Protein AF-A0A956TSB8-F1 (afdb_monomer_lite)

Secondary structure (DSSP, 8-state):
---SEEEEE-TTS-EEEEETTTTEEEEEETTEEESS----TTS----EEP--HHHHHHHHHHHHHHTT--S---TTSSS---

Structure (mmCIF, N/CA/C/O backbone):
data_AF-A0A956TSB8-F1
#
_entry.id   AF-A0A956TSB8-F1
#
loop_
_atom_site.group_PDB
_atom_site.id
_atom_site.type_symbol
_atom_site.label_atom_id
_atom_site.label_alt_id
_atom_site.label_comp_id
_atom_site.label_asym_id
_atom_site.label_entity_id
_atom_site.label_seq_id
_atom_site.pdbx_PDB_ins_code
_atom_site.Cartn_x
_atom_site.Cartn_y
_atom_site.Cartn_z
_atom_site.occupancy
_atom_site.B_iso_or_equiv
_atom_site.auth_seq_id
_atom_site.auth_comp_id
_atom_site.auth_asym_id
_atom_site.auth_atom_id
_atom_site.pdbx_PDB_model_num
ATOM 1 N N . MET A 1 1 ? -8.045 -19.171 8.797 1.00 49.22 1 MET A N 1
ATOM 2 C CA . MET A 1 1 ? -7.816 -18.890 7.362 1.00 49.22 1 MET A CA 1
ATOM 3 C C . MET A 1 1 ? -6.485 -18.166 7.229 1.00 49.22 1 MET A C 1
ATOM 5 O O . MET A 1 1 ? -6.271 -17.217 7.971 1.00 49.22 1 MET A O 1
ATOM 9 N N . ARG A 1 2 ? -5.567 -18.628 6.371 1.00 58.19 2 ARG A N 1
ATOM 10 C CA . ARG A 1 2 ? -4.375 -17.837 6.015 1.00 58.19 2 ARG A CA 1
ATOM 11 C C . ARG A 1 2 ? -4.820 -16.787 4.994 1.00 58.19 2 ARG A C 1
ATOM 13 O O . ARG A 1 2 ? -5.491 -17.159 4.041 1.00 58.19 2 ARG A O 1
ATOM 20 N N . ARG A 1 3 ? -4.507 -15.509 5.225 1.00 69.50 3 ARG A N 1
ATOM 21 C CA . ARG A 1 3 ? -4.735 -14.440 4.241 1.00 69.50 3 ARG A CA 1
ATOM 22 C C . ARG A 1 3 ? -3.596 -14.451 3.220 1.00 69.50 3 ARG A C 1
ATOM 24 O O . ARG A 1 3 ? -2.438 -14.635 3.607 1.00 69.50 3 ARG A O 1
ATOM 31 N N . ASP A 1 4 ? -3.939 -14.268 1.949 1.00 89.06 4 ASP A N 1
ATOM 32 C CA . ASP A 1 4 ? -2.970 -14.193 0.849 1.00 89.06 4 ASP A CA 1
ATOM 33 C C . ASP A 1 4 ? -2.286 -12.826 0.774 1.00 89.06 4 ASP A C 1
ATOM 35 O O . ASP A 1 4 ? -1.155 -12.738 0.310 1.00 89.06 4 ASP A O 1
ATOM 39 N N . VAL A 1 5 ? -2.938 -11.781 1.287 1.00 92.44 5 VAL A N 1
ATOM 40 C CA . VAL A 1 5 ? -2.409 -10.416 1.337 1.00 92.44 5 VAL A CA 1
ATOM 41 C C . VAL A 1 5 ? -2.387 -9.934 2.784 1.00 92.44 5 VAL A C 1
ATOM 43 O O . VAL A 1 5 ? -3.343 -10.145 3.536 1.00 92.44 5 VAL A O 1
ATOM 46 N N . LEU A 1 6 ? -1.286 -9.303 3.174 1.00 93.25 6 LEU A N 1
ATOM 47 C CA . LEU A 1 6 ? -1.111 -8.609 4.441 1.00 93.25 6 LEU A CA 1
ATOM 48 C C . LEU A 1 6 ? -0.981 -7.118 4.152 1.00 93.25 6 LEU A C 1
ATOM 50 O O . LEU A 1 6 ? -0.142 -6.717 3.350 1.00 93.25 6 LEU A O 1
ATOM 54 N N . LEU A 1 7 ? -1.814 -6.322 4.813 1.00 93.69 7 LEU A N 1
ATOM 55 C CA . LEU A 1 7 ? -1.779 -4.868 4.769 1.00 93.69 7 LEU A CA 1
ATOM 56 C C . LEU A 1 7 ? -1.610 -4.360 6.193 1.00 93.69 7 LEU A C 1
ATOM 58 O O . LEU A 1 7 ? -2.403 -4.704 7.071 1.00 93.69 7 LEU A O 1
ATOM 62 N N . GLN A 1 8 ? -0.602 -3.531 6.409 1.00 93.19 8 GLN A N 1
ATOM 63 C CA . GLN A 1 8 ? -0.428 -2.798 7.648 1.00 93.19 8 GLN A CA 1
ATOM 64 C C . GLN A 1 8 ? -0.348 -1.309 7.343 1.00 93.19 8 GLN A C 1
ATOM 66 O O . GLN A 1 8 ? 0.241 -0.920 6.335 1.00 93.19 8 GLN A O 1
ATOM 71 N N . LYS A 1 9 ? -0.936 -0.490 8.212 1.00 92.38 9 LYS A N 1
ATOM 72 C CA . LYS A 1 9 ? -0.921 0.969 8.089 1.00 92.38 9 LYS A CA 1
ATOM 73 C C . LYS A 1 9 ? -0.504 1.595 9.407 1.00 92.38 9 LYS A C 1
ATOM 75 O O . LYS A 1 9 ? -0.921 1.103 10.456 1.00 92.38 9 LYS A O 1
ATOM 80 N N . SER A 1 10 ? 0.281 2.655 9.347 1.00 90.56 10 SER A N 1
ATOM 81 C CA . SER A 1 10 ? 0.563 3.494 10.505 1.00 90.56 10 SER A CA 1
ATOM 82 C C . SER A 1 10 ? -0.412 4.670 10.589 1.00 90.56 10 SER A C 1
ATOM 84 O O . SER A 1 10 ? -1.128 4.985 9.631 1.00 90.56 10 SER A O 1
ATOM 86 N N . ASP A 1 11 ? -0.418 5.349 11.733 1.00 88.88 11 ASP A N 1
ATOM 87 C CA . ASP A 1 11 ? -1.233 6.549 11.955 1.00 88.88 11 ASP A CA 1
ATOM 88 C C . ASP A 1 11 ? -0.767 7.753 11.120 1.00 88.88 11 ASP A C 1
ATOM 90 O O . ASP A 1 11 ? -1.554 8.660 10.843 1.00 88.88 11 ASP A O 1
ATOM 94 N N . SER A 1 12 ? 0.496 7.762 10.678 1.00 87.88 12 SER A N 1
ATOM 95 C CA . SER A 1 12 ? 1.044 8.787 9.779 1.00 87.88 12 SER A CA 1
ATOM 96 C C . SER A 1 12 ? 0.656 8.560 8.311 1.00 87.88 12 SER A C 1
ATOM 98 O O . SER A 1 12 ? 0.907 9.415 7.458 1.00 87.88 12 SER A O 1
ATOM 100 N N . GLY A 1 13 ? -0.007 7.437 8.012 1.00 89.31 13 GLY A N 1
ATOM 101 C CA . GLY A 1 13 ? -0.447 7.071 6.670 1.00 89.31 13 GLY A CA 1
ATOM 102 C C . GLY A 1 13 ? 0.584 6.275 5.871 1.00 89.31 13 GLY A C 1
ATOM 103 O O . GLY A 1 13 ? 0.370 6.060 4.676 1.00 89.31 13 GLY A O 1
ATOM 104 N N . GLU A 1 14 ? 1.670 5.818 6.497 1.00 92.00 14 GLU A N 1
ATOM 105 C CA . GLU A 1 14 ? 2.604 4.881 5.877 1.00 92.00 14 GLU A CA 1
ATOM 106 C C . GLU A 1 14 ? 1.975 3.487 5.760 1.00 92.00 14 GLU A C 1
ATOM 108 O O . GLU A 1 14 ? 1.112 3.088 6.549 1.00 92.00 14 GLU A O 1
ATOM 113 N N . ILE A 1 15 ? 2.372 2.742 4.726 1.00 93.62 15 ILE A N 1
ATOM 114 C CA . ILE A 1 15 ? 1.748 1.457 4.388 1.00 93.62 15 ILE A CA 1
ATOM 115 C C . ILE A 1 15 ? 2.807 0.393 4.145 1.00 93.62 15 ILE A C 1
ATOM 117 O O . ILE A 1 15 ? 3.718 0.610 3.353 1.00 93.62 15 ILE A O 1
ATOM 121 N N . CYS A 1 16 ? 2.614 -0.789 4.729 1.00 93.12 16 CYS A N 1
ATOM 122 C CA . CYS A 1 16 ? 3.300 -2.028 4.367 1.00 93.12 16 CYS A CA 1
ATOM 123 C C . CYS A 1 16 ? 2.315 -2.995 3.724 1.00 93.12 16 CYS A C 1
ATOM 125 O O . CYS A 1 16 ? 1.288 -3.335 4.314 1.00 93.12 16 CYS A O 1
ATOM 127 N N . LEU A 1 17 ? 2.653 -3.491 2.542 1.00 93.44 17 LEU A N 1
ATOM 128 C CA . LEU A 1 17 ? 1.836 -4.435 1.803 1.00 93.44 17 LEU A CA 1
ATOM 129 C C . LEU A 1 17 ? 2.676 -5.642 1.394 1.00 93.44 17 LEU A C 1
ATOM 131 O O . LEU A 1 17 ? 3.759 -5.498 0.832 1.00 93.44 17 LEU A O 1
ATOM 135 N N . TYR A 1 18 ? 2.149 -6.838 1.637 1.00 92.94 18 TYR A N 1
ATOM 136 C CA . TYR A 1 18 ? 2.754 -8.088 1.197 1.00 92.94 18 TYR A CA 1
ATOM 137 C C . TYR A 1 18 ? 1.700 -9.016 0.599 1.00 92.94 18 TYR A C 1
ATOM 139 O O . TYR A 1 18 ? 0.743 -9.397 1.268 1.00 92.94 18 TYR A O 1
ATOM 147 N N . ASP A 1 19 ? 1.890 -9.399 -0.657 1.00 92.31 19 ASP A N 1
ATOM 148 C CA . ASP A 1 19 ? 1.054 -10.344 -1.387 1.00 92.31 19 ASP A CA 1
ATOM 149 C C . ASP A 1 19 ? 1.822 -11.653 -1.607 1.00 92.31 19 ASP A C 1
ATOM 151 O O . ASP A 1 19 ? 2.824 -11.730 -2.323 1.00 92.31 19 ASP A O 1
ATOM 155 N N . ARG A 1 20 ? 1.338 -12.719 -0.973 1.00 91.00 20 ARG A N 1
ATOM 156 C CA . ARG A 1 20 ? 1.963 -14.045 -0.981 1.00 91.00 20 ARG A CA 1
ATOM 157 C C . ARG A 1 20 ? 1.832 -14.761 -2.318 1.00 91.00 20 ARG A C 1
ATOM 159 O O . ARG A 1 20 ? 2.555 -15.730 -2.539 1.00 91.00 20 ARG A O 1
ATOM 166 N N . ARG A 1 21 ? 0.905 -14.340 -3.184 1.00 89.69 21 ARG A N 1
ATOM 167 C CA . ARG A 1 21 ? 0.608 -15.034 -4.448 1.00 89.69 21 ARG A CA 1
ATOM 168 C C . ARG A 1 21 ? 1.774 -14.958 -5.430 1.00 89.69 21 ARG A C 1
ATOM 170 O O . ARG A 1 21 ? 2.030 -15.925 -6.141 1.00 89.69 21 ARG A O 1
ATOM 177 N N . ASP A 1 22 ? 2.486 -13.835 -5.447 1.00 89.44 22 ASP A N 1
ATOM 178 C CA . ASP A 1 22 ? 3.623 -13.565 -6.335 1.00 89.44 22 ASP A CA 1
ATOM 179 C C . ASP A 1 22 ? 4.850 -12.991 -5.601 1.00 89.44 22 ASP A C 1
ATOM 181 O O . ASP A 1 22 ? 5.791 -12.528 -6.245 1.00 89.44 22 ASP A O 1
ATOM 185 N N . ASN A 1 23 ? 4.869 -13.059 -4.263 1.00 88.38 23 ASN A N 1
ATOM 186 C CA . ASN A 1 23 ? 5.886 -12.446 -3.397 1.00 88.38 23 ASN A CA 1
ATOM 187 C C . ASN A 1 23 ? 6.062 -10.936 -3.629 1.00 88.38 23 ASN A C 1
ATOM 189 O O . ASN A 1 23 ? 7.147 -10.385 -3.409 1.00 88.38 23 ASN A O 1
ATOM 193 N N . PHE A 1 24 ? 5.003 -10.263 -4.074 1.00 90.62 24 PHE A N 1
ATOM 194 C CA . PHE A 1 24 ? 4.999 -8.818 -4.215 1.00 90.62 24 PHE A CA 1
ATOM 195 C C . PHE A 1 24 ? 5.005 -8.163 -2.834 1.00 90.62 24 PHE A C 1
ATOM 197 O O . PHE A 1 24 ? 4.235 -8.528 -1.946 1.00 90.62 24 PHE A O 1
ATOM 204 N N . HIS A 1 25 ? 5.890 -7.194 -2.656 1.00 92.88 25 HIS A N 1
ATOM 205 C CA . HIS A 1 25 ? 5.999 -6.401 -1.446 1.00 92.88 25 HIS A CA 1
ATOM 206 C C . HIS A 1 25 ? 6.098 -4.939 -1.851 1.00 92.88 25 HIS A C 1
ATOM 208 O O . HIS A 1 25 ? 6.819 -4.593 -2.783 1.00 92.88 25 HIS A O 1
ATOM 214 N N . ALA A 1 26 ? 5.343 -4.091 -1.171 1.00 93.94 26 ALA A N 1
ATOM 215 C CA . ALA A 1 26 ? 5.344 -2.671 -1.447 1.00 93.94 26 ALA A CA 1
ATOM 216 C C . ALA A 1 26 ? 5.207 -1.882 -0.157 1.00 93.94 26 ALA A C 1
ATOM 218 O O . ALA A 1 26 ? 4.512 -2.291 0.777 1.00 93.94 26 ALA A O 1
ATOM 219 N N . SER A 1 27 ? 5.831 -0.718 -0.155 1.00 94.19 27 SER A N 1
ATOM 220 C CA . SER A 1 27 ? 5.721 0.246 0.919 1.00 94.19 27 SER A CA 1
ATOM 221 C C . SER A 1 27 ? 5.271 1.593 0.372 1.00 94.19 27 SER A C 1
ATOM 2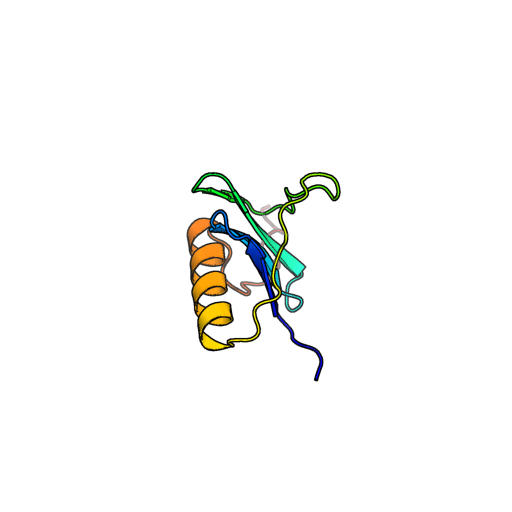23 O O . SER A 1 27 ? 5.686 1.996 -0.714 1.00 94.19 27 SER A O 1
ATOM 225 N N . PHE A 1 28 ? 4.430 2.296 1.122 1.00 94.19 28 PHE A N 1
ATOM 226 C CA . PHE A 1 28 ? 4.096 3.693 0.861 1.00 94.19 28 PHE A CA 1
ATOM 227 C C . PHE A 1 28 ? 4.746 4.549 1.940 1.00 94.19 28 PHE A C 1
ATOM 229 O O . PHE A 1 28 ? 4.364 4.452 3.103 1.00 94.19 28 PHE A O 1
ATOM 236 N N . LYS A 1 29 ? 5.739 5.356 1.559 1.00 89.88 29 LYS A N 1
ATOM 237 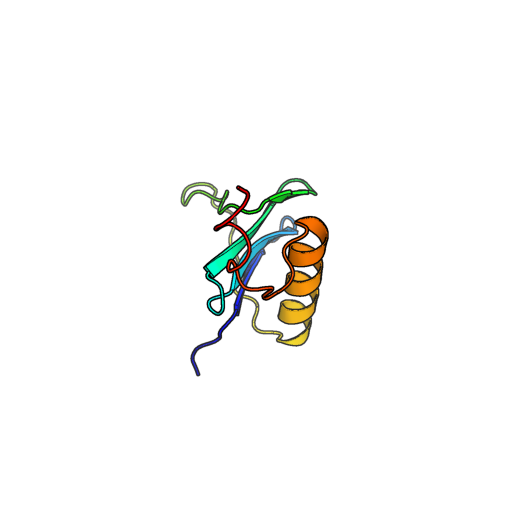C CA . LYS A 1 29 ? 6.518 6.206 2.469 1.00 89.88 29 LYS A CA 1
ATOM 238 C C . LYS A 1 29 ? 6.639 7.598 1.866 1.00 89.88 29 LYS A C 1
ATOM 240 O O . LYS A 1 29 ? 6.945 7.729 0.680 1.00 89.88 29 LYS A O 1
ATOM 245 N N . ASN A 1 30 ? 6.388 8.638 2.662 1.00 89.75 30 ASN A N 1
ATOM 246 C CA . ASN A 1 30 ? 6.490 10.041 2.232 1.00 89.75 30 ASN A CA 1
ATOM 247 C C . ASN A 1 30 ? 5.769 10.344 0.899 1.00 89.75 30 ASN A C 1
ATOM 249 O O . ASN A 1 30 ? 6.313 11.010 0.016 1.00 89.75 30 ASN A O 1
ATOM 253 N N . GLY A 1 31 ? 4.553 9.820 0.721 1.00 91.50 31 GLY A N 1
ATOM 254 C CA . GLY A 1 31 ? 3.737 10.084 -0.469 1.00 91.50 31 GLY A CA 1
ATOM 255 C C . GLY A 1 31 ? 4.100 9.265 -1.714 1.00 91.50 31 GLY A C 1
ATOM 256 O O . GLY A 1 31 ? 3.525 9.505 -2.773 1.00 91.50 31 GLY A O 1
ATOM 257 N N . THR A 1 32 ? 5.041 8.319 -1.620 1.00 92.88 32 THR A N 1
ATOM 258 C CA . THR A 1 32 ? 5.529 7.546 -2.772 1.00 92.88 32 THR A CA 1
ATOM 259 C C . THR A 1 32 ? 5.475 6.043 -2.511 1.00 92.88 32 THR A C 1
ATOM 261 O O . THR A 1 32 ? 5.821 5.573 -1.428 1.00 92.88 32 THR A O 1
ATOM 264 N N . TRP A 1 33 ? 5.075 5.284 -3.534 1.00 94.75 33 TRP A N 1
ATOM 265 C CA . TRP A 1 33 ? 5.148 3.824 -3.539 1.00 94.75 33 TRP A CA 1
ATOM 266 C C . TRP A 1 33 ? 6.545 3.337 -3.919 1.00 94.75 33 TRP A C 1
ATOM 268 O O . TRP A 1 33 ? 7.122 3.788 -4.908 1.00 94.75 33 TRP A O 1
ATOM 278 N N . VAL A 1 34 ? 7.052 2.355 -3.180 1.00 92.81 34 VAL A N 1
ATOM 279 C CA . VAL A 1 34 ? 8.314 1.664 -3.459 1.00 92.81 34 VAL A CA 1
ATOM 280 C C . VAL A 1 34 ? 8.097 0.153 -3.449 1.00 92.81 34 VAL A C 1
ATOM 282 O O . VAL A 1 34 ? 7.355 -0.372 -2.622 1.00 92.81 34 VAL A O 1
ATOM 285 N N . ASN A 1 35 ? 8.732 -0.550 -4.388 1.00 89.94 35 ASN A N 1
ATOM 286 C CA . ASN A 1 35 ? 8.710 -2.014 -4.483 1.00 89.94 35 ASN A CA 1
ATOM 287 C C . ASN A 1 35 ? 9.827 -2.617 -3.614 1.00 89.94 35 ASN A C 1
ATOM 289 O O . ASN A 1 35 ? 10.728 -3.275 -4.130 1.00 89.94 35 ASN A O 1
ATOM 293 N N . ASP A 1 36 ? 9.825 -2.263 -2.330 1.00 84.44 36 ASP A N 1
ATOM 294 C CA . ASP A 1 36 ? 10.771 -2.724 -1.313 1.00 84.44 36 ASP A CA 1
ATOM 295 C C . ASP A 1 36 ? 10.127 -2.580 0.078 1.00 84.44 36 ASP A C 1
ATOM 297 O O . ASP A 1 36 ? 9.174 -1.814 0.241 1.00 84.44 36 ASP A O 1
ATOM 301 N N . LEU A 1 37 ? 10.635 -3.304 1.075 1.00 80.56 37 LEU A N 1
ATOM 302 C CA . LEU A 1 37 ? 10.246 -3.161 2.479 1.00 80.56 37 LEU A CA 1
ATOM 303 C C . LEU A 1 37 ? 11.158 -2.130 3.147 1.00 80.56 37 LEU A C 1
ATOM 305 O O . LEU A 1 37 ? 12.236 -2.457 3.637 1.00 80.56 37 LEU A O 1
ATOM 309 N N . VAL A 1 38 ? 10.728 -0.868 3.162 1.00 80.81 38 VAL A N 1
ATOM 310 C CA . VAL A 1 38 ? 11.587 0.250 3.608 1.00 80.81 38 VAL A CA 1
ATOM 311 C C . VAL A 1 38 ? 11.476 0.597 5.092 1.00 80.81 38 VAL A C 1
ATOM 313 O O . VAL A 1 38 ? 12.207 1.469 5.560 1.00 80.81 38 VAL A O 1
ATOM 316 N N . PHE A 1 39 ? 10.597 -0.076 5.832 1.00 73.88 39 PHE A N 1
ATOM 317 C CA . PHE A 1 39 ? 10.419 0.152 7.265 1.00 73.88 39 PHE A CA 1
ATOM 318 C C . PHE A 1 39 ? 11.300 -0.809 8.046 1.00 73.88 39 PHE A C 1
ATOM 320 O O . PHE A 1 39 ? 11.120 -2.028 8.007 1.00 73.88 39 PHE A O 1
ATOM 327 N N . GLN A 1 40 ? 12.290 -0.250 8.734 1.00 61.53 40 GLN A N 1
ATOM 328 C CA . GLN A 1 40 ? 13.160 -1.020 9.612 1.00 61.53 40 GLN A CA 1
ATOM 329 C C . GLN A 1 40 ? 12.533 -1.110 11.001 1.00 61.53 40 GLN A C 1
ATOM 331 O O . GLN A 1 40 ? 11.873 -0.181 11.450 1.00 61.53 40 GLN A O 1
ATOM 336 N N . SER A 1 41 ? 12.785 -2.205 11.719 1.00 58.19 41 SER A N 1
ATOM 337 C CA . SER A 1 41 ? 12.170 -2.530 13.017 1.00 58.19 41 SER A CA 1
ATOM 338 C C . SER A 1 41 ? 12.357 -1.477 14.126 1.00 58.19 41 SER A C 1
ATOM 340 O O . SER A 1 41 ? 11.762 -1.610 15.191 1.00 58.19 41 SER A O 1
ATOM 342 N N . TYR A 1 42 ? 13.220 -0.478 13.915 1.00 54.03 42 TYR A N 1
ATOM 343 C CA . TYR A 1 42 ? 13.485 0.630 14.836 1.00 54.03 42 TYR A CA 1
ATOM 344 C C . TYR A 1 42 ? 12.727 1.922 14.488 1.00 54.03 42 TYR A C 1
ATOM 346 O O . TYR A 1 42 ? 12.720 2.848 15.299 1.00 54.03 42 TYR A O 1
ATOM 354 N N . GLU A 1 43 ? 12.115 2.018 13.304 1.00 59.56 43 GLU A N 1
ATOM 355 C CA . GLU A 1 43 ? 11.150 3.069 12.979 1.00 59.56 43 GLU A CA 1
ATOM 356 C C . GLU A 1 43 ? 9.835 2.664 13.662 1.0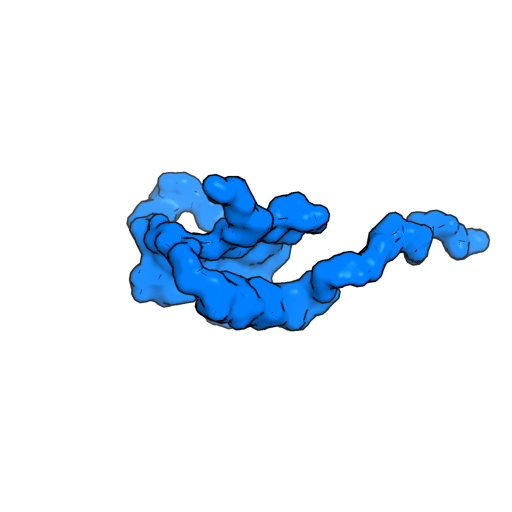0 59.56 43 GLU A C 1
ATOM 358 O O . GLU A 1 43 ? 9.009 1.954 13.101 1.00 59.56 43 GLU A O 1
ATOM 363 N N . LEU A 1 44 ? 9.731 3.017 14.947 1.00 54.09 44 LEU A N 1
ATOM 364 C CA . LEU A 1 44 ? 8.667 2.701 15.911 1.00 54.09 44 LEU A CA 1
ATOM 365 C C . LEU A 1 44 ? 7.293 3.305 15.551 1.00 54.09 44 LEU A C 1
ATOM 367 O O . LEU A 1 44 ? 6.582 3.789 16.429 1.00 54.09 44 LEU A O 1
ATOM 371 N N . GLU A 1 45 ? 6.904 3.324 14.282 1.00 64.94 45 GLU A N 1
ATOM 372 C CA . GLU A 1 45 ? 5.506 3.567 13.955 1.00 64.94 45 GLU A CA 1
ATOM 373 C C . GLU A 1 45 ? 4.691 2.312 14.278 1.00 64.94 45 GLU A C 1
ATOM 375 O O . GLU A 1 45 ? 5.024 1.196 13.869 1.00 64.94 45 GLU A O 1
ATOM 380 N N . GLU A 1 46 ? 3.621 2.481 15.056 1.00 80.75 46 GLU A N 1
ATOM 381 C CA . GLU A 1 46 ? 2.690 1.394 15.331 1.00 80.75 46 GLU A CA 1
ATOM 382 C C . GLU A 1 46 ? 1.903 1.079 14.057 1.00 80.75 46 GLU A C 1
ATOM 384 O O . GLU A 1 46 ? 0.960 1.767 13.669 1.00 80.75 46 GLU A O 1
ATOM 389 N N . PHE A 1 47 ? 2.323 0.016 13.378 1.00 87.69 47 PHE A N 1
ATOM 390 C CA . PHE A 1 47 ? 1.628 -0.512 12.217 1.00 87.69 47 PHE A CA 1
ATOM 391 C C . PHE A 1 47 ? 0.463 -1.402 12.650 1.00 87.69 47 PHE A C 1
ATOM 393 O O . PHE A 1 47 ? 0.645 -2.512 13.158 1.00 87.69 47 PHE A O 1
ATOM 400 N N . ASN A 1 48 ? -0.750 -0.947 12.362 1.00 90.88 48 ASN A N 1
ATOM 401 C CA . ASN A 1 48 ? -1.974 -1.692 12.596 1.00 90.88 48 ASN A CA 1
ATOM 402 C C . ASN A 1 48 ? -2.256 -2.644 11.434 1.00 90.88 48 ASN A C 1
ATOM 404 O O . ASN A 1 48 ? -2.261 -2.249 10.267 1.00 90.88 48 ASN A O 1
ATOM 408 N N . LEU A 1 49 ? -2.518 -3.914 11.751 1.00 92.31 49 LEU A N 1
ATOM 409 C CA . LEU A 1 49 ? -2.923 -4.899 10.753 1.00 92.31 49 LEU A CA 1
ATOM 410 C C . LEU A 1 49 ? -4.360 -4.624 10.305 1.00 92.31 49 LEU A C 1
ATOM 412 O O . LEU A 1 49 ? -5.303 -4.732 11.090 1.00 92.31 49 LEU A O 1
ATOM 416 N N . ILE A 1 50 ? -4.532 -4.355 9.017 1.00 94.25 50 ILE A N 1
ATOM 417 C CA . ILE A 1 50 ? -5.843 -4.109 8.429 1.00 94.25 50 ILE A CA 1
ATOM 418 C C . ILE A 1 50 ? -6.529 -5.442 8.131 1.00 94.25 50 ILE A C 1
ATOM 420 O O . ILE A 1 50 ? -5.927 -6.391 7.623 1.00 94.25 50 ILE A O 1
ATOM 424 N N . SER A 1 51 ? -7.809 -5.531 8.492 1.00 93.25 51 SER A N 1
ATOM 425 C CA . SER A 1 51 ? -8.631 -6.730 8.294 1.00 93.25 51 SER A CA 1
ATOM 426 C C . SER A 1 51 ? -9.777 -6.540 7.303 1.00 93.25 51 SER A C 1
ATOM 428 O O . SER A 1 51 ? -10.382 -7.537 6.903 1.00 93.25 51 SER A O 1
ATOM 430 N N . ASP A 1 52 ? -10.046 -5.299 6.889 1.00 94.94 52 ASP A N 1
ATOM 431 C CA . ASP A 1 52 ? -11.043 -4.974 5.876 1.00 94.94 52 ASP A CA 1
ATOM 432 C C . ASP A 1 52 ? -10.552 -5.423 4.493 1.00 94.94 52 ASP A C 1
ATOM 434 O O . ASP A 1 52 ? -9.562 -4.924 3.957 1.00 94.94 52 ASP A O 1
ATOM 438 N N . GLN A 1 53 ? -11.265 -6.388 3.914 1.00 92.62 53 GLN A N 1
ATOM 439 C CA . GLN A 1 53 ? -10.920 -6.969 2.622 1.00 92.62 53 GLN A CA 1
ATOM 440 C C . GLN A 1 53 ? -11.028 -5.960 1.470 1.00 92.62 53 GLN A C 1
ATOM 442 O O . GLN A 1 53 ? -10.208 -5.987 0.555 1.00 92.62 53 GLN A O 1
ATOM 447 N N . LYS A 1 54 ? -12.009 -5.054 1.517 1.00 94.62 54 LYS A N 1
ATOM 448 C CA . LYS A 1 54 ? -12.208 -4.036 0.484 1.00 94.62 54 LYS A CA 1
ATOM 449 C C . LYS A 1 54 ? -11.076 -3.015 0.518 1.00 94.62 54 LYS A C 1
ATOM 451 O O . LYS A 1 54 ? -10.586 -2.606 -0.535 1.00 94.62 54 LYS A O 1
ATOM 456 N N . GLU A 1 55 ? -10.643 -2.618 1.713 1.00 95.38 55 GLU A N 1
ATOM 457 C CA . GLU A 1 55 ? -9.490 -1.730 1.874 1.00 95.38 55 GLU A CA 1
ATOM 458 C C . GLU A 1 55 ? -8.208 -2.399 1.366 1.00 95.38 55 GLU A C 1
ATOM 460 O O . GLU A 1 55 ? -7.475 -1.797 0.582 1.00 95.38 55 GLU A O 1
ATOM 465 N N . ILE A 1 56 ? -7.984 -3.668 1.725 1.00 95.31 56 ILE A N 1
ATOM 466 C CA . ILE A 1 56 ? -6.844 -4.457 1.239 1.00 95.31 56 ILE A CA 1
ATOM 467 C C . ILE A 1 56 ? -6.796 -4.484 -0.293 1.00 95.31 56 ILE A C 1
ATOM 469 O O . ILE A 1 56 ? -5.749 -4.219 -0.883 1.00 95.31 56 ILE A O 1
ATOM 473 N N . GLU A 1 57 ? -7.916 -4.795 -0.945 1.00 94.06 57 GLU A N 1
ATOM 474 C CA . GLU A 1 57 ? -7.997 -4.862 -2.408 1.00 94.06 57 GLU A CA 1
ATOM 475 C C . GLU A 1 57 ? -7.756 -3.504 -3.069 1.00 94.06 57 GLU A C 1
ATOM 477 O O . GLU A 1 57 ? -7.059 -3.431 -4.083 1.00 94.06 57 GLU A O 1
ATOM 482 N N . THR A 1 58 ? -8.278 -2.434 -2.466 1.00 95.56 58 THR A N 1
ATOM 483 C CA . THR A 1 58 ? -8.102 -1.060 -2.953 1.00 95.56 58 THR A CA 1
ATOM 484 C C . THR A 1 58 ? -6.629 -0.658 -2.912 1.00 95.56 58 THR A C 1
ATOM 486 O O . THR A 1 58 ? -6.055 -0.302 -3.941 1.00 95.56 58 THR A O 1
ATOM 489 N N . VAL A 1 59 ? -5.983 -0.805 -1.753 1.00 95.75 59 VAL A N 1
ATOM 490 C CA . VAL A 1 59 ? -4.574 -0.432 -1.564 1.00 95.75 59 VAL A CA 1
ATOM 491 C C . VAL A 1 59 ? -3.647 -1.302 -2.417 1.00 95.75 59 VAL A C 1
ATOM 493 O O . VAL A 1 59 ? -2.681 -0.807 -2.996 1.00 95.75 59 VAL A O 1
ATOM 496 N N . LEU A 1 60 ? -3.949 -2.597 -2.561 1.00 95.00 60 LEU A N 1
ATOM 497 C CA . LEU A 1 60 ? -3.190 -3.484 -3.441 1.00 95.00 60 LEU A CA 1
ATOM 498 C C . LEU A 1 60 ? -3.254 -3.034 -4.905 1.00 95.00 60 LEU A C 1
ATOM 500 O O . LEU A 1 60 ? -2.231 -3.047 -5.593 1.00 95.00 60 LEU A O 1
ATOM 504 N N . ALA A 1 61 ? -4.438 -2.657 -5.391 1.00 94.06 61 ALA A N 1
ATOM 505 C CA . ALA A 1 61 ? -4.605 -2.168 -6.754 1.00 94.06 61 ALA A CA 1
ATOM 506 C C . ALA A 1 61 ? -3.838 -0.855 -6.981 1.00 94.06 61 ALA A C 1
ATOM 508 O O . ALA A 1 61 ? -3.166 -0.715 -8.007 1.00 94.06 61 ALA A O 1
ATOM 509 N N . GLU A 1 62 ? -3.878 0.068 -6.017 1.00 95.31 62 GLU A N 1
ATOM 510 C CA . GLU A 1 62 ? -3.108 1.316 -6.052 1.00 95.31 62 GLU A CA 1
ATOM 511 C C . GLU A 1 62 ? -1.599 1.055 -6.095 1.00 95.31 62 GLU A C 1
ATOM 513 O O . GLU A 1 62 ? -0.927 1.535 -7.009 1.00 95.31 62 GLU A O 1
ATOM 518 N N . ALA A 1 63 ? -1.077 0.233 -5.179 1.00 95.06 63 ALA A N 1
ATOM 519 C CA . ALA A 1 63 ? 0.345 -0.101 -5.105 1.00 95.06 63 ALA A CA 1
ATOM 520 C C . ALA A 1 63 ? 0.856 -0.717 -6.413 1.00 95.06 63 ALA A C 1
ATOM 522 O O . ALA A 1 63 ? 1.880 -0.306 -6.961 1.00 95.06 63 ALA A O 1
ATOM 523 N N . ARG A 1 64 ? 0.114 -1.688 -6.958 1.00 94.00 64 ARG A N 1
ATOM 524 C CA . ARG A 1 64 ? 0.472 -2.351 -8.218 1.00 94.00 64 ARG A CA 1
ATOM 525 C C . ARG A 1 64 ? 0.424 -1.400 -9.406 1.00 94.00 64 ARG A C 1
ATOM 527 O O . ARG A 1 64 ? 1.285 -1.492 -10.277 1.00 94.00 64 ARG A O 1
ATOM 534 N N . THR A 1 65 ? -0.554 -0.499 -9.442 1.00 94.06 65 THR A N 1
ATOM 535 C CA . THR A 1 65 ? -0.671 0.510 -10.503 1.00 94.06 65 THR A CA 1
ATOM 536 C C . THR A 1 65 ? 0.491 1.496 -10.434 1.00 94.06 65 THR A C 1
ATOM 538 O O . THR A 1 65 ? 1.168 1.704 -11.438 1.00 94.06 65 THR A O 1
ATOM 541 N N . ALA A 1 66 ? 0.787 2.034 -9.248 1.00 94.56 66 ALA A N 1
ATOM 542 C CA . ALA A 1 66 ? 1.885 2.975 -9.039 1.00 94.56 66 ALA A CA 1
ATOM 543 C C . ALA A 1 66 ? 3.254 2.374 -9.401 1.00 94.56 66 ALA A C 1
ATOM 545 O O . ALA A 1 66 ? 4.108 3.054 -9.964 1.00 94.56 66 ALA A O 1
ATOM 546 N N . LEU A 1 67 ? 3.444 1.082 -9.124 1.00 93.50 67 LEU A N 1
ATOM 547 C CA . LEU A 1 67 ? 4.692 0.360 -9.383 1.00 93.50 67 LEU A CA 1
ATOM 548 C C . LEU A 1 67 ? 4.736 -0.333 -10.752 1.00 93.50 67 LEU A C 1
ATOM 550 O O . LEU A 1 67 ? 5.709 -1.024 -11.049 1.00 93.50 67 LEU A O 1
ATOM 554 N N . ASN A 1 68 ? 3.704 -0.176 -11.591 1.00 91.81 68 ASN A N 1
ATOM 555 C CA . ASN A 1 68 ? 3.559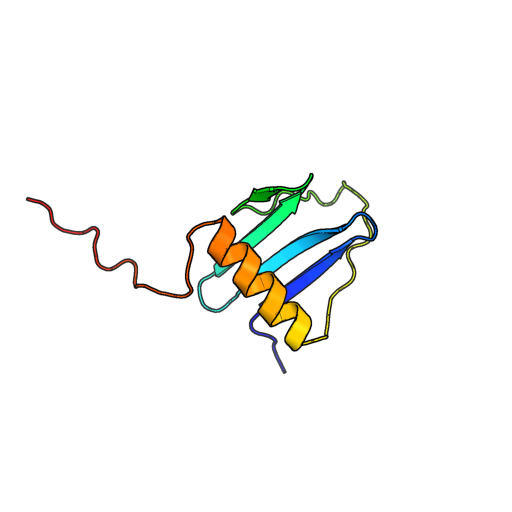 -0.884 -12.870 1.00 91.81 68 ASN A CA 1
ATOM 556 C C . ASN A 1 68 ? 3.754 -2.414 -12.747 1.00 91.81 68 ASN A C 1
ATOM 558 O O . ASN A 1 68 ? 4.331 -3.060 -13.624 1.00 91.81 68 ASN A O 1
ATOM 562 N N . CYS A 1 69 ? 3.264 -3.000 -11.650 1.00 87.00 69 CYS A N 1
ATOM 563 C CA . CYS A 1 69 ? 3.416 -4.414 -11.290 1.00 87.00 69 CYS A CA 1
ATOM 564 C C . CYS A 1 69 ? 2.052 -5.129 -11.173 1.00 87.00 69 CYS A C 1
ATOM 566 O O . CYS A 1 69 ? 1.649 -5.525 -10.072 1.00 87.00 69 CYS A O 1
ATOM 568 N N . PRO A 1 70 ? 1.305 -5.319 -12.278 1.00 83.44 70 PRO A N 1
ATOM 569 C CA . PRO A 1 70 ? 0.047 -6.062 -12.240 1.00 83.44 70 PRO A CA 1
ATOM 570 C C . PRO A 1 70 ? 0.277 -7.509 -11.778 1.00 83.44 70 PRO A C 1
ATOM 572 O O . PRO A 1 70 ? 1.325 -8.096 -12.052 1.00 83.44 70 PRO A O 1
ATOM 575 N N . LEU A 1 71 ? -0.714 -8.089 -11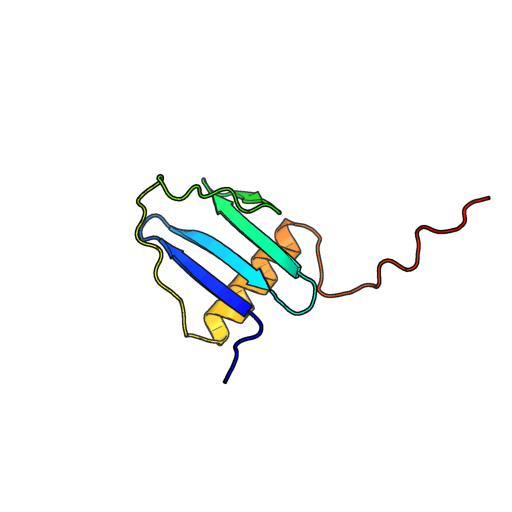.091 1.00 74.62 71 LEU A N 1
ATOM 576 C CA . LEU A 1 71 ? -0.674 -9.487 -10.652 1.00 74.62 71 LEU A CA 1
ATOM 577 C C . LEU A 1 71 ? -0.559 -10.394 -11.888 1.00 74.62 71 LEU A C 1
ATOM 579 O O . LEU A 1 71 ? -1.530 -10.576 -12.615 1.00 74.62 71 LEU A O 1
ATOM 583 N N . GLY A 1 72 ? 0.641 -10.924 -12.132 1.00 60.62 72 GLY A N 1
ATOM 584 C CA . GLY A 1 72 ? 0.931 -11.894 -13.185 1.00 60.62 72 GLY A CA 1
ATOM 585 C C . GLY A 1 72 ? 0.639 -11.437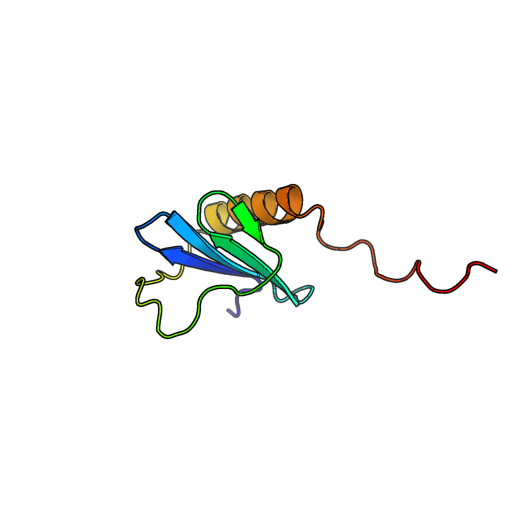 -14.624 1.00 60.62 72 GLY A C 1
ATOM 586 O O . GLY A 1 72 ? -0.419 -11.708 -15.181 1.00 60.62 72 GLY A O 1
ATOM 587 N N . LYS A 1 73 ? 1.672 -10.970 -15.329 1.00 42.56 73 LYS A N 1
ATOM 588 C CA . LYS A 1 73 ? 2.078 -11.718 -16.528 1.00 42.56 73 LYS A CA 1
ATOM 589 C C . LYS A 1 73 ? 3.329 -12.485 -16.135 1.00 42.56 73 LYS A C 1
ATOM 591 O O . LYS A 1 73 ? 4.274 -11.885 -15.629 1.00 42.56 73 LYS A O 1
ATOM 596 N N . ASN A 1 74 ? 3.290 -13.806 -16.282 1.00 43.00 74 ASN A N 1
ATOM 597 C CA . ASN A 1 74 ? 4.418 -14.697 -16.033 1.00 43.00 74 ASN A CA 1
ATOM 598 C C . ASN A 1 74 ? 5.735 -14.060 -16.498 1.00 43.00 74 ASN A C 1
ATOM 600 O O . ASN A 1 74 ? 5.829 -13.569 -17.623 1.00 43.00 74 ASN A O 1
ATOM 604 N N . LYS A 1 75 ? 6.778 -14.133 -15.666 1.00 45.69 75 LYS A N 1
ATOM 605 C CA . LYS A 1 75 ? 8.167 -13.942 -16.106 1.00 45.69 75 LYS A CA 1
ATOM 606 C C . LYS A 1 75 ? 8.599 -15.118 -17.003 1.00 45.69 75 LYS A C 1
ATOM 608 O O . LYS A 1 75 ? 9.546 -15.822 -16.678 1.00 45.69 75 LYS A O 1
ATOM 613 N N . SER A 1 76 ? 7.891 -15.361 -18.106 1.00 46.66 76 SER A N 1
ATOM 614 C CA . SER A 1 76 ? 8.285 -16.316 -19.148 1.00 46.66 76 SER A CA 1
ATOM 615 C C . SER A 1 76 ? 8.875 -15.648 -20.394 1.00 46.66 76 SER A C 1
ATOM 617 O O . SER A 1 76 ? 9.446 -16.355 -21.211 1.00 46.66 76 SER A O 1
ATOM 619 N N . ASP A 1 77 ? 8.862 -14.313 -20.512 1.00 46.69 77 ASP A N 1
ATOM 620 C CA . ASP A 1 77 ? 9.324 -13.619 -21.732 1.00 46.69 77 ASP A CA 1
ATOM 621 C C . ASP A 1 77 ? 10.629 -12.820 -21.559 1.00 46.69 77 ASP A C 1
ATOM 623 O O . ASP A 1 77 ? 10.805 -11.739 -22.116 1.00 46.69 77 ASP A O 1
ATOM 627 N N . LYS A 1 78 ? 11.598 -13.356 -20.809 1.00 44.16 78 LYS A N 1
ATOM 628 C CA . LYS A 1 78 ? 13.014 -12.968 -20.976 1.00 44.16 78 LYS A CA 1
ATOM 629 C C . LYS A 1 78 ? 13.924 -14.194 -21.016 1.00 44.16 78 LYS A C 1
ATOM 631 O O . LYS A 1 78 ? 14.864 -14.325 -20.244 1.00 44.16 78 LYS A O 1
ATOM 636 N N . ALA A 1 79 ? 13.643 -15.090 -21.954 1.00 51.25 79 ALA A N 1
ATOM 637 C CA . ALA A 1 79 ? 14.622 -16.047 -22.453 1.00 51.25 79 ALA A CA 1
ATOM 638 C C . ALA A 1 79 ? 14.391 -16.263 -23.954 1.00 51.25 79 ALA A C 1
ATOM 640 O O . ALA A 1 79 ? 13.737 -17.228 -24.334 1.00 51.25 79 ALA A O 1
ATOM 641 N N . LYS A 1 80 ? 14.904 -15.328 -24.771 1.00 49.00 80 LYS A N 1
ATOM 642 C CA . LYS A 1 80 ? 15.350 -15.460 -26.180 1.00 49.00 80 LYS A CA 1
ATOM 643 C C . LYS A 1 80 ? 15.052 -14.190 -26.988 1.00 49.00 80 LYS A C 1
ATOM 645 O O . LYS A 1 80 ? 14.037 -14.094 -27.662 1.00 49.00 80 LYS A O 1
ATOM 650 N N . SER A 1 81 ? 16.009 -13.273 -26.971 1.00 44.25 81 SER A N 1
ATOM 651 C CA . SER A 1 81 ? 16.468 -12.603 -28.194 1.00 44.25 81 SER A CA 1
ATOM 652 C C . SER A 1 81 ? 17.959 -12.949 -28.243 1.00 44.25 81 SER A C 1
ATOM 654 O O . SER A 1 81 ? 18.660 -12.637 -27.283 1.00 44.25 81 SER A O 1
ATOM 656 N N . ALA A 1 82 ? 18.326 -13.981 -29.009 1.00 39.72 82 ALA A N 1
ATOM 657 C CA . ALA A 1 82 ? 18.750 -13.894 -30.411 1.00 39.72 82 ALA A CA 1
ATOM 658 C C . ALA A 1 82 ? 20.123 -13.224 -30.517 1.00 39.72 82 ALA A C 1
ATOM 660 O O . ALA A 1 82 ? 20.203 -12.019 -30.201 1.00 39.72 82 ALA A O 1
#

Radius of gyration: 14.35 Å; chains: 1; bounding box: 31×29×46 Å

Foldseek 3Di:
DDDQKKWWAFPVGKIWIAGNLVRFTWIQDPNAIDRDDPDDPPPPGPIDIDDDPVVRVVVVVVNCVRVVNPDDPDPPPPDDDD

Sequence (82 aa):
MRRDVLLQKSDSGEICLYDRRDNFHASFKNGTWVNDLVFQSYELEEFNLISDQKEIETVLAEARTALNCPLGKNKSDKAKSA

pLDDT: mean 81.54, std 17.66, range [39.72, 95.75]